Protein AF-A0A511V5K1-F1 (afdb_monomer)

Mean predicted aligned error: 7.11 Å

Solvent-accessible surface area (backbone atoms only — not comparable to full-atom values): 3980 Å² total; per-residue (Å²): 139,81,75,85,52,55,80,39,50,27,25,39,73,90,42,92,62,48,25,37,29,39,81,69,54,98,61,32,31,34,34,36,31,68,98,49,96,52,63,52,76,42,44,47,70,59,48,52,52,34,38,76,68,59,45,34,40,74,44,81,74,77,68,80,73,70,130

Radius of gyration: 11.87 Å; Cα contacts (8 Å, |Δi|>4): 103; chains: 1; bounding box: 26×33×29 Å

Foldseek 3Di:
DLPPQAQFWKDFPVGPFIWGWHDDDPFKIWTGTPPDPDTDIDGSVVVVVCDVVVRIDGDPPPPPPPD

Structure (mmCIF, N/CA/C/O backbone):
data_AF-A0A511V5K1-F1
#
_entry.id   AF-A0A511V5K1-F1
#
loop_
_atom_site.group_PDB
_atom_site.id
_atom_site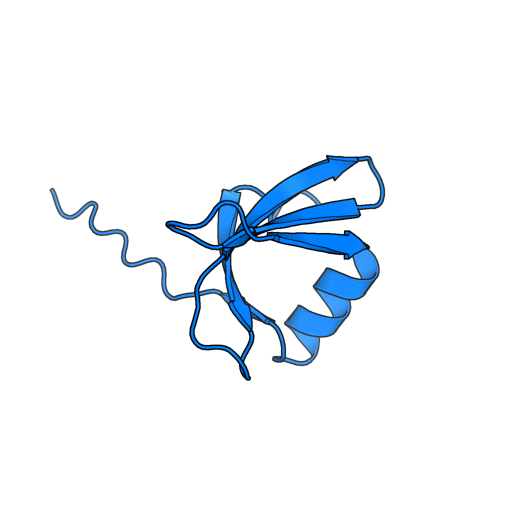.type_symbol
_atom_site.label_atom_id
_atom_site.label_alt_id
_atom_site.label_comp_id
_atom_site.label_asym_id
_atom_site.label_entity_id
_atom_site.label_seq_id
_atom_site.pdbx_PDB_ins_code
_atom_site.Cartn_x
_atom_site.Cartn_y
_atom_site.Cartn_z
_atom_site.occupancy
_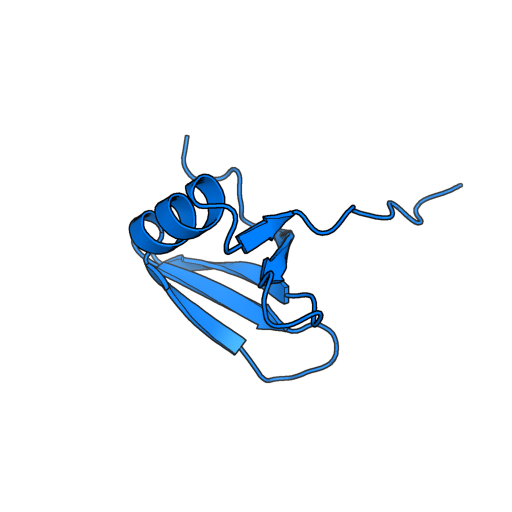atom_site.B_iso_or_equiv
_atom_site.auth_seq_id
_atom_site.auth_comp_id
_atom_site.auth_asym_id
_atom_site.auth_atom_id
_atom_site.pdbx_PDB_model_num
ATOM 1 N N . MET A 1 1 ? -3.607 7.106 14.246 1.00 45.78 1 MET A N 1
ATOM 2 C CA . MET A 1 1 ? -2.845 7.832 13.203 1.00 45.78 1 MET A CA 1
ATOM 3 C C . MET A 1 1 ? -2.856 7.030 11.892 1.00 45.78 1 MET A C 1
ATOM 5 O O . MET A 1 1 ? -1.846 6.447 11.539 1.00 45.78 1 MET A O 1
ATOM 9 N N . VAL A 1 2 ? -3.996 6.942 11.188 1.00 49.62 2 VAL A N 1
ATOM 10 C CA . VAL A 1 2 ? -4.172 6.064 9.995 1.00 49.62 2 VAL A CA 1
ATOM 11 C C . VAL A 1 2 ? -4.175 6.854 8.666 1.00 49.62 2 VAL A C 1
ATOM 13 O O . VAL A 1 2 ? -4.135 6.276 7.590 1.00 49.62 2 VAL A O 1
ATOM 16 N N . GLN A 1 3 ? -4.119 8.189 8.719 1.00 55.28 3 GLN A N 1
ATOM 17 C CA . GLN A 1 3 ? -4.138 9.065 7.534 1.00 55.28 3 GLN A CA 1
ATOM 18 C C . GLN A 1 3 ? -2.773 9.215 6.822 1.00 55.28 3 GLN A C 1
ATOM 20 O O . GLN A 1 3 ? -2.665 9.966 5.864 1.00 55.28 3 GLN A O 1
ATOM 25 N N . GLN A 1 4 ? -1.710 8.527 7.259 1.00 73.75 4 GLN A N 1
ATOM 26 C CA . GLN A 1 4 ? -0.347 8.775 6.753 1.00 73.75 4 GLN A CA 1
ATOM 27 C C . GLN A 1 4 ? -0.042 8.202 5.355 1.00 73.75 4 GLN A C 1
ATOM 29 O O . GLN A 1 4 ? 1.034 8.478 4.830 1.00 73.75 4 GLN A O 1
ATOM 34 N N . HIS A 1 5 ? -0.932 7.406 4.756 1.00 81.06 5 HIS A N 1
ATOM 35 C CA . HIS A 1 5 ? -0.678 6.744 3.466 1.00 81.06 5 HIS A CA 1
ATOM 36 C C . HIS A 1 5 ? -1.408 7.380 2.282 1.00 81.06 5 HIS A C 1
ATOM 38 O O . HIS A 1 5 ? -0.951 7.244 1.152 1.00 81.06 5 HIS A O 1
ATOM 44 N N . VAL A 1 6 ? -2.517 8.076 2.532 1.00 84.31 6 VAL A N 1
ATOM 45 C CA . VAL A 1 6 ? -3.363 8.649 1.479 1.00 84.31 6 VAL A CA 1
ATOM 46 C C . VAL A 1 6 ? -2.614 9.775 0.763 1.00 84.31 6 VAL A C 1
ATOM 48 O O . VAL A 1 6 ? -1.940 10.582 1.402 1.00 84.31 6 VAL A O 1
ATOM 51 N N . GLY A 1 7 ? -2.700 9.805 -0.565 1.00 82.94 7 GLY A N 1
ATOM 52 C CA . GLY A 1 7 ? -2.008 10.766 -1.425 1.00 82.94 7 GLY A CA 1
ATOM 53 C C . GLY A 1 7 ? -0.518 10.480 -1.629 1.00 82.94 7 GLY A C 1
ATOM 54 O O . GLY A 1 7 ? 0.148 11.230 -2.336 1.00 82.94 7 GLY A O 1
ATOM 55 N N . ARG A 1 8 ? 0.025 9.409 -1.034 1.00 87.38 8 ARG A N 1
ATOM 56 C CA . ARG A 1 8 ? 1.414 8.991 -1.258 1.00 87.38 8 ARG A CA 1
ATOM 57 C C . ARG A 1 8 ? 1.504 7.939 -2.356 1.00 87.38 8 ARG A C 1
ATOM 59 O O . ARG A 1 8 ? 0.601 7.118 -2.535 1.00 87.38 8 ARG A O 1
ATOM 66 N N . GLN A 1 9 ? 2.640 7.957 -3.041 1.00 89.69 9 GLN A N 1
ATOM 67 C CA . GLN A 1 9 ? 2.978 7.017 -4.097 1.00 89.69 9 GLN A CA 1
ATOM 68 C C . GLN A 1 9 ? 3.790 5.850 -3.533 1.00 89.69 9 GLN A C 1
ATOM 70 O O . GLN A 1 9 ? 4.741 6.014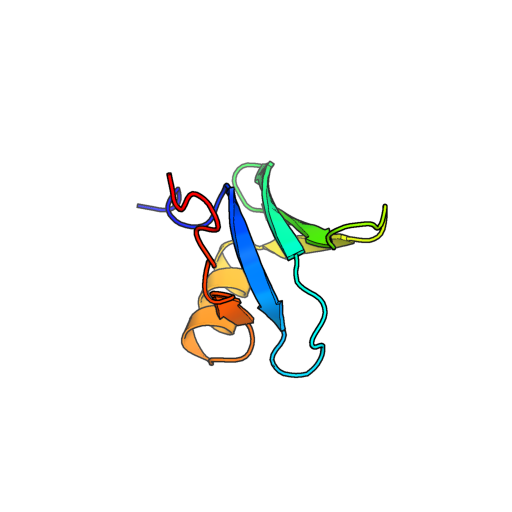 -2.763 1.00 89.69 9 GLN A O 1
ATOM 75 N N . TYR A 1 10 ? 3.404 4.653 -3.937 1.00 90.50 10 TYR A N 1
ATOM 76 C CA . TYR A 1 10 ? 4.013 3.396 -3.543 1.00 90.50 10 TYR A CA 1
ATOM 77 C C . TYR A 1 10 ? 4.288 2.553 -4.781 1.00 90.50 10 TYR A C 1
ATOM 79 O O . TYR A 1 10 ? 3.722 2.784 -5.843 1.00 90.50 10 TYR A O 1
ATOM 87 N N . HIS A 1 11 ? 5.126 1.539 -4.640 1.00 90.38 11 HIS A N 1
ATOM 88 C CA . HIS A 1 11 ? 5.212 0.457 -5.611 1.00 90.38 11 HIS A CA 1
ATOM 89 C C . HIS A 1 11 ? 5.311 -0.883 -4.886 1.00 90.38 11 HIS A C 1
ATOM 91 O O . HIS A 1 11 ? 5.717 -0.968 -3.720 1.00 90.38 11 HIS A O 1
ATOM 97 N N . LEU A 1 12 ? 4.908 -1.946 -5.574 1.00 88.25 12 LEU A N 1
ATOM 98 C CA . LEU A 1 12 ? 5.111 -3.305 -5.093 1.00 88.25 12 LEU A CA 1
ATOM 99 C C . LEU A 1 12 ? 6.556 -3.700 -5.398 1.00 88.25 12 LEU A C 1
ATOM 101 O O . LEU A 1 12 ? 7.057 -3.457 -6.486 1.00 88.25 12 LEU A O 1
ATOM 105 N N . THR A 1 13 ? 7.246 -4.384 -4.494 1.00 84.31 13 THR A N 1
ATOM 106 C CA . THR A 1 13 ? 8.633 -4.802 -4.779 1.00 84.31 13 THR A CA 1
ATOM 107 C C . THR A 1 13 ? 8.748 -5.781 -5.948 1.00 84.31 13 THR A C 1
ATOM 109 O O . THR A 1 13 ? 9.802 -5.872 -6.573 1.00 84.31 13 THR A O 1
ATOM 112 N N . ARG A 1 14 ? 7.664 -6.498 -6.273 1.00 81.06 14 ARG A N 1
ATOM 113 C CA . ARG A 1 14 ? 7.585 -7.389 -7.442 1.00 81.06 14 ARG A CA 1
ATOM 114 C C . ARG A 1 14 ? 7.153 -6.681 -8.727 1.00 81.06 14 ARG A C 1
ATOM 116 O O . ARG A 1 14 ? 7.529 -7.134 -9.802 1.00 81.06 14 ARG A O 1
ATOM 123 N N . GLU A 1 15 ? 6.402 -5.587 -8.627 1.00 75.25 15 GLU A N 1
ATOM 124 C CA . GLU A 1 15 ? 5.935 -4.802 -9.773 1.00 75.25 15 GLU A CA 1
ATOM 125 C C . GLU A 1 15 ? 6.492 -3.386 -9.676 1.00 75.25 15 GLU A C 1
ATOM 127 O O . GLU A 1 15 ? 6.073 -2.591 -8.842 1.00 75.25 15 GLU A O 1
ATOM 132 N N . LYS A 1 16 ? 7.391 -3.025 -10.593 1.00 73.06 16 LYS A N 1
ATOM 133 C CA . LYS A 1 16 ? 7.990 -1.681 -10.643 1.00 73.06 16 LYS A CA 1
ATOM 134 C C . LYS A 1 16 ? 7.005 -0.562 -11.030 1.00 73.06 16 LYS A C 1
ATOM 136 O O . LYS A 1 16 ? 7.444 0.558 -11.269 1.00 73.06 16 LYS A O 1
ATOM 141 N N . LYS A 1 17 ? 5.701 -0.842 -11.139 1.00 85.19 17 LYS A N 1
ATOM 142 C CA . LYS A 1 17 ? 4.689 0.149 -11.518 1.00 85.19 17 LYS A CA 1
ATOM 143 C C . LYS A 1 17 ? 4.244 0.922 -10.269 1.00 85.19 17 LYS A C 1
ATOM 145 O O . LYS A 1 17 ? 3.758 0.293 -9.324 1.00 85.19 17 LYS A O 1
ATOM 150 N N . PRO A 1 18 ? 4.407 2.253 -10.237 1.00 90.31 18 PRO A N 1
ATOM 151 C CA . PRO A 1 18 ? 3.947 3.052 -9.117 1.00 90.31 18 PRO A CA 1
ATOM 152 C C . PRO A 1 18 ? 2.419 3.146 -9.081 1.00 90.31 18 PRO A C 1
ATOM 154 O O . PRO A 1 18 ? 1.744 3.116 -10.114 1.00 90.31 18 PRO A O 1
ATOM 157 N N . PHE A 1 19 ? 1.882 3.278 -7.875 1.00 91.88 19 PHE A N 1
ATOM 158 C CA . PHE A 1 19 ? 0.471 3.505 -7.611 1.00 91.88 19 PHE A CA 1
ATOM 159 C C . PHE A 1 19 ? 0.273 4.514 -6.481 1.00 91.88 19 PHE A C 1
ATOM 161 O O . PHE A 1 19 ? 1.064 4.589 -5.538 1.00 91.88 19 PHE A O 1
ATOM 168 N N . THR A 1 20 ? -0.820 5.261 -6.559 1.00 92.12 20 THR A N 1
ATOM 169 C CA . THR A 1 20 ? -1.244 6.224 -5.544 1.00 92.12 20 THR A CA 1
ATOM 170 C C . THR A 1 20 ? -2.289 5.589 -4.645 1.00 92.12 20 THR A C 1
ATOM 172 O O . THR A 1 20 ? -3.171 4.862 -5.108 1.00 92.12 20 THR A O 1
ATOM 175 N N . VAL A 1 21 ? -2.182 5.848 -3.345 1.00 91.69 21 VAL A N 1
ATOM 176 C CA . VAL A 1 21 ? -3.143 5.369 -2.350 1.00 91.69 21 VAL A CA 1
ATOM 177 C C . VAL A 1 21 ? -4.205 6.437 -2.106 1.00 91.69 21 VAL A C 1
ATOM 179 O O . VAL A 1 21 ? -3.896 7.549 -1.690 1.00 91.69 21 VAL A O 1
ATOM 182 N N . GLU A 1 22 ? -5.462 6.081 -2.316 1.00 90.25 22 GLU A N 1
ATOM 183 C CA . GLU A 1 22 ? -6.645 6.896 -2.063 1.00 90.25 22 GLU A CA 1
ATOM 184 C C . GLU A 1 22 ? -7.463 6.285 -0.913 1.00 90.25 22 GLU A C 1
ATOM 186 O O . GLU A 1 22 ? -7.484 5.065 -0.701 1.00 90.25 22 GLU A O 1
ATOM 191 N N . GLU A 1 23 ? -8.138 7.132 -0.135 1.00 88.81 23 GLU A N 1
ATOM 192 C CA . GLU A 1 23 ? -9.094 6.652 0.861 1.00 88.81 23 GLU A CA 1
ATOM 193 C C . GLU A 1 23 ? -10.390 6.240 0.162 1.00 88.81 23 GLU A C 1
ATOM 195 O O . GLU A 1 23 ? -11.000 7.042 -0.539 1.00 88.81 23 GLU A O 1
ATOM 200 N N . MET A 1 24 ? -10.796 4.982 0.348 1.00 87.12 24 MET A N 1
ATOM 201 C CA . MET A 1 24 ? -12.054 4.469 -0.195 1.00 87.12 24 MET A CA 1
ATOM 202 C C . MET A 1 24 ? -13.134 4.420 0.883 1.00 87.12 24 MET A C 1
ATOM 204 O O . MET A 1 24 ? -14.224 4.942 0.691 1.00 87.12 24 MET A O 1
ATOM 208 N N . ASP A 1 25 ? -12.821 3.795 2.020 1.00 88.75 25 ASP A N 1
ATOM 209 C CA . ASP A 1 25 ? -13.730 3.682 3.161 1.00 88.75 25 ASP A CA 1
ATOM 210 C C . ASP A 1 25 ? -12.928 3.622 4.476 1.00 88.75 25 ASP A C 1
ATOM 212 O O . ASP A 1 25 ? -11.695 3.723 4.498 1.00 88.75 25 ASP A O 1
ATOM 216 N N . ARG A 1 26 ? -13.600 3.422 5.611 1.00 86.06 26 ARG A N 1
ATOM 217 C CA . ARG A 1 26 ? -12.980 3.307 6.929 1.00 86.06 26 ARG A CA 1
ATOM 218 C C . ARG A 1 26 ? -11.973 2.159 7.005 1.00 86.06 26 ARG A C 1
ATOM 220 O O . ARG A 1 26 ? -10.957 2.323 7.679 1.00 86.06 26 ARG A O 1
ATOM 227 N N . LEU A 1 27 ? -12.228 1.044 6.318 1.00 90.44 27 LEU A N 1
ATOM 228 C CA . LEU A 1 27 ? -11.409 -0.177 6.392 1.00 90.44 27 LEU A CA 1
ATOM 229 C C . LEU A 1 27 ? -10.509 -0.421 5.178 1.00 90.44 27 LEU A C 1
ATOM 231 O O . LEU A 1 27 ? -9.587 -1.228 5.276 1.00 90.44 27 LEU A O 1
ATOM 235 N N . PHE A 1 28 ? -10.726 0.282 4.066 1.00 91.12 28 PHE A N 1
ATOM 236 C CA . PHE A 1 28 ? -10.067 -0.015 2.793 1.00 91.12 28 PHE A CA 1
ATOM 237 C C . PHE A 1 28 ? -9.344 1.196 2.202 1.00 91.12 28 PHE A C 1
ATOM 239 O O . PHE A 1 28 ? -9.796 2.338 2.319 1.00 91.12 28 PHE A O 1
ATOM 246 N N . PHE A 1 29 ? -8.228 0.914 1.539 1.00 93.25 29 PHE A N 1
ATOM 247 C CA . PHE A 1 29 ? -7.552 1.812 0.615 1.00 93.25 29 PHE A CA 1
ATOM 248 C C . PHE A 1 29 ? -7.856 1.394 -0.825 1.00 93.25 29 PHE A C 1
ATOM 250 O O . PHE A 1 29 ? -7.889 0.199 -1.134 1.00 93.25 29 PHE A O 1
ATOM 257 N N . ALA A 1 30 ? -8.022 2.379 -1.702 1.00 93.06 30 ALA A N 1
ATOM 258 C CA . ALA A 1 30 ? -7.980 2.178 -3.143 1.00 93.06 30 ALA A CA 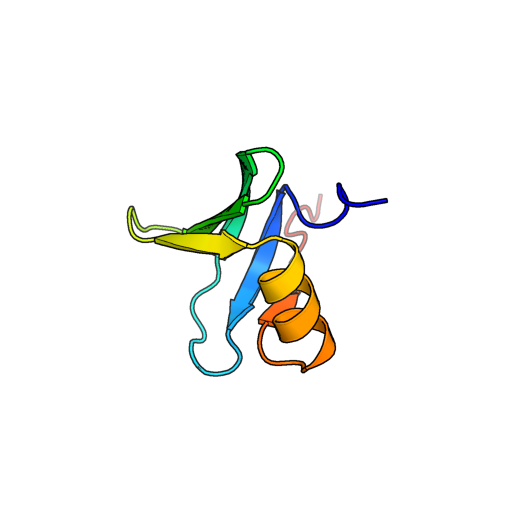1
ATOM 259 C C . ALA A 1 30 ? -6.574 2.528 -3.643 1.00 93.06 30 ALA A C 1
ATOM 261 O O . ALA A 1 30 ? -6.055 3.600 -3.356 1.00 93.06 30 ALA A O 1
ATOM 262 N N . CYS A 1 31 ? -5.937 1.623 -4.372 1.00 92.31 31 CYS A N 1
ATOM 263 C CA . CYS A 1 31 ? -4.616 1.821 -4.951 1.00 92.31 31 CYS A CA 1
ATOM 264 C C . CYS A 1 31 ? -4.761 1.921 -6.468 1.00 92.31 31 CYS A C 1
ATOM 266 O O . CYS A 1 31 ? -5.118 0.932 -7.106 1.00 92.31 31 CYS A O 1
ATOM 268 N N . ARG A 1 32 ? -4.498 3.093 -7.052 1.00 92.25 32 ARG A N 1
ATOM 269 C CA . ARG A 1 32 ? -4.593 3.316 -8.504 1.00 92.25 32 ARG A CA 1
ATOM 270 C C . ARG A 1 32 ? -3.204 3.444 -9.107 1.00 92.25 32 ARG A C 1
ATOM 272 O O . ARG A 1 32 ? -2.419 4.269 -8.646 1.00 92.25 32 ARG A O 1
ATOM 279 N N . TYR A 1 33 ? -2.899 2.647 -10.127 1.00 90.00 33 TYR A N 1
ATOM 280 C CA . TYR A 1 33 ? -1.617 2.755 -10.819 1.00 90.00 33 TYR A CA 1
ATOM 281 C C . TYR A 1 33 ? -1.537 4.057 -11.616 1.00 90.00 33 TYR A C 1
ATOM 283 O O . TYR A 1 33 ? -2.512 4.480 -12.236 1.00 90.00 33 TYR A O 1
ATOM 291 N N . GLU A 1 34 ? -0.365 4.685 -11.642 1.00 84.31 34 GLU A N 1
ATOM 292 C CA . GLU A 1 34 ? -0.187 5.902 -12.432 1.00 84.31 34 GLU A CA 1
ATOM 293 C C . GLU A 1 34 ? -0.299 5.617 -13.934 1.00 84.31 34 GLU A C 1
ATOM 295 O O . GLU A 1 34 ? 0.166 4.588 -14.434 1.00 84.31 34 GLU A O 1
ATOM 300 N N . GLY A 1 35 ? -0.954 6.533 -14.653 1.00 82.75 35 GLY A N 1
ATOM 301 C CA . GLY A 1 35 ? -1.162 6.426 -16.098 1.00 82.75 35 GLY A CA 1
ATOM 302 C C . GLY A 1 35 ? -2.068 5.268 -16.535 1.00 82.75 35 GLY A C 1
ATOM 303 O O . GLY A 1 35 ? -2.108 4.960 -17.723 1.00 82.75 35 GLY A O 1
ATOM 304 N N . SER A 1 36 ? -2.784 4.615 -15.611 1.00 80.12 36 SER A N 1
ATOM 305 C CA . SER A 1 36 ? -3.738 3.546 -15.924 1.00 80.12 36 SER A CA 1
ATOM 306 C C . SER A 1 36 ? -5.033 3.698 -15.124 1.00 80.12 36 SER A C 1
ATOM 308 O O . SER A 1 36 ? -5.040 4.205 -14.006 1.00 80.12 36 SER A O 1
ATOM 310 N N . ASN A 1 37 ? -6.135 3.205 -15.691 1.00 83.69 37 ASN A N 1
ATOM 311 C CA . ASN A 1 37 ? -7.389 3.007 -14.954 1.00 83.69 37 ASN A CA 1
ATOM 312 C C . ASN A 1 37 ? -7.370 1.721 -14.113 1.00 83.69 37 ASN A C 1
ATOM 314 O O . ASN A 1 37 ? -8.332 1.420 -13.410 1.00 83.69 37 ASN A O 1
ATOM 318 N N . GLU A 1 38 ? -6.286 0.950 -14.191 1.00 87.19 38 GLU A N 1
ATOM 319 C CA . GLU A 1 38 ? -6.078 -0.220 -13.355 1.00 87.19 38 GLU A CA 1
ATOM 320 C C . GLU A 1 38 ? -5.749 0.184 -11.919 1.00 87.19 38 GLU A C 1
ATOM 322 O O . GLU A 1 38 ? -4.990 1.118 -11.643 1.00 87.19 38 GLU A O 1
ATOM 327 N N . GLY A 1 39 ? -6.280 -0.591 -10.988 1.00 89.94 39 GLY A N 1
ATOM 328 C CA . GLY A 1 39 ? -6.020 -0.441 -9.573 1.00 89.94 39 GLY A CA 1
ATOM 329 C C . GLY A 1 39 ? -6.507 -1.658 -8.809 1.00 89.94 39 GLY A C 1
ATOM 330 O O . GLY A 1 39 ? -7.109 -2.571 -9.374 1.00 89.94 39 GLY A O 1
ATOM 331 N N . PHE A 1 40 ? -6.246 -1.665 -7.513 1.00 91.94 40 PHE A N 1
ATOM 332 C CA . PHE A 1 40 ? -6.707 -2.705 -6.608 1.00 91.94 40 PHE A CA 1
ATOM 333 C C . PHE A 1 40 ? -7.180 -2.091 -5.296 1.00 91.94 40 PHE A C 1
ATOM 335 O O . PHE A 1 40 ? -6.793 -0.986 -4.923 1.00 91.94 40 PHE A O 1
ATOM 342 N N . VAL A 1 41 ? -8.030 -2.825 -4.587 1.00 93.00 41 VAL A N 1
ATOM 343 C CA . VAL A 1 41 ? -8.505 -2.446 -3.256 1.00 93.00 41 VAL A CA 1
ATOM 344 C C . VAL A 1 41 ? -7.828 -3.349 -2.239 1.00 93.00 41 VAL A C 1
ATOM 346 O O . VAL A 1 41 ? -7.693 -4.554 -2.454 1.00 93.00 41 VAL A O 1
ATOM 349 N N . ILE A 1 42 ? -7.386 -2.767 -1.131 1.00 93.31 42 ILE A N 1
ATOM 350 C CA . ILE A 1 42 ? -6.708 -3.494 -0.062 1.00 93.31 42 ILE A CA 1
ATOM 351 C C . ILE A 1 42 ? -7.154 -2.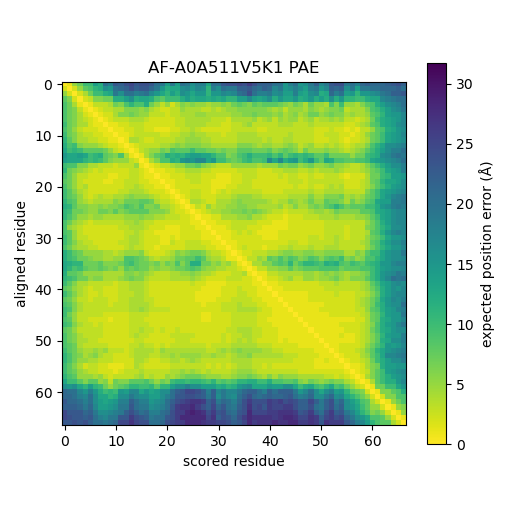964 1.296 1.00 93.31 42 ILE A C 1
ATOM 353 O O . ILE A 1 42 ? -7.319 -1.761 1.493 1.00 93.31 42 ILE A O 1
ATOM 357 N N . GLU A 1 43 ? -7.358 -3.864 2.255 1.00 94.25 43 GLU A N 1
ATOM 358 C CA . GLU A 1 43 ? -7.642 -3.476 3.637 1.00 94.25 43 GLU A CA 1
ATOM 359 C C . GLU A 1 43 ? -6.491 -2.649 4.211 1.00 94.25 43 GLU A C 1
ATOM 361 O O . GLU A 1 43 ? -5.321 -2.978 4.004 1.00 94.25 43 GLU A O 1
ATOM 366 N N . LYS A 1 44 ? -6.805 -1.611 4.992 1.00 92.81 44 LYS A N 1
ATOM 367 C CA . LYS A 1 44 ? -5.797 -0.733 5.601 1.00 92.81 44 LYS A CA 1
ATOM 368 C C . LYS A 1 44 ? -4.800 -1.538 6.436 1.00 92.81 44 LYS A C 1
ATOM 370 O O . LYS A 1 44 ? -3.593 -1.368 6.289 1.00 92.81 44 LYS A O 1
ATOM 375 N N . ASP A 1 45 ? -5.286 -2.477 7.246 1.00 92.00 45 ASP A N 1
ATOM 376 C CA . ASP A 1 45 ? -4.436 -3.354 8.059 1.00 92.00 45 ASP A CA 1
ATOM 377 C C . ASP A 1 45 ? -3.532 -4.261 7.203 1.00 92.00 45 ASP A C 1
ATOM 379 O O . ASP A 1 45 ? -2.328 -4.382 7.455 1.00 92.00 45 ASP A O 1
ATOM 383 N N . ALA A 1 46 ? -4.084 -4.858 6.143 1.00 92.06 46 ALA A N 1
ATOM 384 C CA . ALA A 1 46 ? -3.304 -5.658 5.208 1.00 92.06 46 ALA A CA 1
ATOM 385 C C . ALA A 1 46 ? -2.231 -4.803 4.520 1.00 92.06 46 ALA A C 1
ATOM 387 O O . ALA A 1 46 ? -1.077 -5.224 4.452 1.00 92.06 46 ALA A O 1
ATOM 388 N N . PHE A 1 47 ? -2.574 -3.589 4.084 1.00 92.31 47 PHE A N 1
ATOM 389 C CA . PHE A 1 47 ? -1.641 -2.636 3.490 1.00 92.31 47 PHE A CA 1
ATOM 390 C C . PHE A 1 47 ? -0.481 -2.320 4.439 1.00 92.31 47 PHE A C 1
ATOM 392 O O . PHE A 1 47 ? 0.679 -2.498 4.066 1.00 92.31 47 PHE A O 1
ATOM 399 N N . HIS A 1 48 ? -0.772 -1.962 5.694 1.00 90.62 48 HIS A N 1
ATOM 400 C CA . HIS A 1 48 ? 0.251 -1.720 6.715 1.00 90.62 48 HIS A CA 1
ATOM 401 C C . HIS A 1 48 ? 1.174 -2.930 6.907 1.00 90.62 48 HIS A C 1
ATOM 403 O O . HIS A 1 48 ? 2.396 -2.772 6.953 1.00 90.62 48 HIS A O 1
ATOM 409 N N . ARG A 1 49 ? 0.621 -4.150 6.947 1.00 92.56 49 ARG A N 1
ATOM 410 C CA . ARG A 1 49 ? 1.418 -5.384 7.037 1.00 92.56 49 ARG A CA 1
ATOM 411 C C . ARG A 1 49 ? 2.311 -5.594 5.814 1.00 92.56 49 ARG A C 1
ATOM 413 O O . ARG A 1 49 ? 3.447 -6.035 5.974 1.00 92.56 49 ARG A O 1
ATOM 420 N N . GLN A 1 50 ? 1.838 -5.300 4.601 1.00 91.44 50 GLN A N 1
ATOM 421 C CA . GLN A 1 50 ? 2.663 -5.407 3.390 1.00 91.44 50 GLN A CA 1
ATOM 422 C C . GLN A 1 50 ? 3.778 -4.351 3.369 1.00 91.44 50 GLN A C 1
ATOM 424 O O . GLN A 1 50 ? 4.892 -4.672 2.955 1.00 91.44 50 GLN A O 1
ATOM 429 N N . VAL A 1 51 ? 3.507 -3.135 3.860 1.00 90.06 51 VAL A N 1
ATOM 430 C CA . VAL A 1 51 ? 4.512 -2.069 4.011 1.00 90.06 51 VAL A CA 1
ATOM 431 C C . VAL A 1 51 ? 5.587 -2.468 5.021 1.00 90.06 51 VAL A C 1
ATOM 433 O O . VAL A 1 51 ? 6.771 -2.448 4.700 1.00 90.06 51 VAL A O 1
ATOM 436 N N . GLN A 1 52 ? 5.197 -2.919 6.216 1.00 89.44 52 GLN A N 1
ATOM 437 C CA . GLN A 1 52 ? 6.141 -3.374 7.247 1.00 89.44 52 GLN A CA 1
ATOM 438 C C . GLN A 1 52 ? 6.986 -4.570 6.793 1.00 89.44 52 GLN A C 1
ATOM 440 O O . GLN A 1 52 ? 8.150 -4.688 7.161 1.00 89.44 52 GLN A O 1
ATOM 445 N N . ARG A 1 53 ? 6.411 -5.456 5.973 1.00 90.12 53 ARG A N 1
ATOM 446 C CA . ARG A 1 53 ? 7.118 -6.599 5.375 1.00 90.12 53 ARG A CA 1
ATOM 447 C C . ARG A 1 53 ? 8.001 -6.218 4.182 1.00 90.12 53 ARG A C 1
ATOM 449 O O . ARG A 1 53 ? 8.600 -7.114 3.592 1.00 90.12 53 ARG A O 1
ATOM 456 N N . GLY A 1 54 ? 8.041 -4.944 3.784 1.00 88.75 54 GLY A N 1
ATOM 457 C CA . GLY A 1 54 ? 8.817 -4.469 2.635 1.00 88.75 54 GLY A CA 1
ATOM 458 C C . GLY A 1 54 ? 8.311 -4.992 1.289 1.00 88.75 54 GLY A C 1
ATOM 459 O O . GLY A 1 54 ? 9.066 -5.058 0.327 1.00 88.75 54 GLY A O 1
ATOM 460 N N . ARG A 1 55 ? 7.046 -5.421 1.205 1.00 89.19 55 ARG A N 1
ATOM 461 C CA . ARG A 1 55 ? 6.415 -5.846 -0.057 1.00 89.19 55 ARG A CA 1
ATOM 462 C C . ARG A 1 55 ? 5.793 -4.676 -0.806 1.00 89.19 55 ARG A C 1
ATOM 464 O O . ARG A 1 55 ? 5.764 -4.688 -2.031 1.00 89.19 55 ARG A O 1
ATOM 471 N N . ILE A 1 56 ? 5.327 -3.682 -0.059 1.00 91.56 56 ILE A N 1
ATOM 472 C CA . ILE A 1 56 ? 4.968 -2.360 -0.559 1.00 91.56 56 ILE A CA 1
ATOM 473 C C . ILE A 1 56 ? 6.008 -1.395 -0.013 1.00 91.56 56 ILE A C 1
ATOM 475 O O . ILE A 1 56 ? 6.270 -1.380 1.188 1.00 91.56 56 ILE A O 1
ATOM 479 N N . VAL A 1 57 ? 6.598 -0.589 -0.879 1.00 89.81 57 VAL A N 1
ATOM 480 C CA . VAL A 1 57 ? 7.593 0.406 -0.486 1.00 89.81 57 VAL A CA 1
ATOM 481 C C . VAL A 1 57 ? 7.170 1.766 -1.006 1.00 89.81 57 VAL A C 1
ATOM 483 O O . VAL A 1 57 ? 6.504 1.873 -2.036 1.00 89.81 57 VAL A O 1
ATOM 486 N N . ILE A 1 58 ? 7.507 2.807 -0.247 1.00 86.81 58 ILE A N 1
ATOM 487 C CA . ILE A 1 58 ? 7.315 4.187 -0.690 1.00 86.81 58 ILE A CA 1
ATOM 488 C C . ILE A 1 58 ? 8.167 4.352 -1.945 1.00 86.81 58 ILE A C 1
ATOM 490 O O . ILE A 1 58 ? 9.379 4.126 -1.897 1.00 86.81 58 ILE A O 1
ATOM 494 N N . SER A 1 59 ? 7.535 4.705 -3.067 1.00 77.38 59 SER A N 1
ATOM 495 C CA . SER A 1 59 ? 8.311 5.179 -4.208 1.00 77.38 59 SER A CA 1
ATOM 496 C C . SER A 1 59 ? 9.054 6.416 -3.736 1.00 77.38 59 SER A C 1
ATOM 498 O O . SER A 1 59 ? 8.423 7.241 -3.069 1.00 77.38 59 SER A O 1
ATOM 500 N N . PRO A 1 60 ? 10.362 6.561 -4.021 1.00 66.50 60 PRO A N 1
ATOM 501 C CA . PRO A 1 60 ? 11.005 7.841 -3.811 1.00 66.50 60 PRO A CA 1
ATOM 502 C C . PRO A 1 60 ? 10.131 8.852 -4.538 1.00 66.50 60 PRO A C 1
ATOM 504 O O . PRO A 1 60 ? 9.934 8.768 -5.748 1.00 66.50 60 PRO A O 1
ATOM 507 N N . PHE A 1 61 ? 9.510 9.726 -3.754 1.00 51.19 61 PHE A N 1
ATOM 508 C CA . PHE A 1 61 ? 8.889 10.908 -4.284 1.00 51.19 61 PHE A CA 1
ATOM 509 C C . PHE A 1 61 ? 10.089 11.668 -4.835 1.00 51.19 61 PHE A C 1
ATOM 511 O O . PHE A 1 61 ? 10.796 12.348 -4.090 1.00 51.19 61 PHE A O 1
ATOM 518 N N . GLU A 1 62 ? 10.386 11.507 -6.124 1.00 46.03 62 GLU A N 1
ATOM 519 C CA . GLU A 1 62 ? 10.888 12.656 -6.846 1.00 46.03 62 GLU A CA 1
ATOM 520 C C . GLU A 1 62 ? 9.764 13.678 -6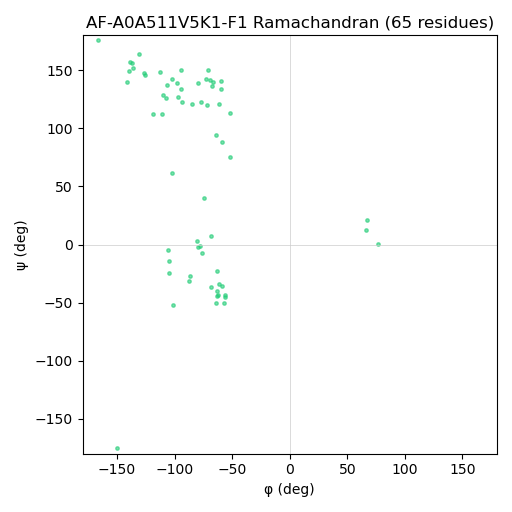.692 1.00 46.03 62 GLU A C 1
ATOM 522 O O . GLU A 1 62 ? 8.833 13.754 -7.488 1.00 46.03 62 GLU A O 1
ATOM 527 N N . SER A 1 63 ? 9.840 14.452 -5.604 1.00 43.09 63 SER A N 1
ATOM 528 C CA . SER A 1 63 ? 9.499 15.860 -5.629 1.00 43.09 63 SER A CA 1
ATOM 529 C C . SER A 1 63 ? 10.314 16.441 -6.782 1.00 43.09 63 SER A C 1
ATOM 531 O O . SER A 1 63 ? 11.293 17.145 -6.575 1.00 43.09 63 SER A O 1
ATOM 533 N N . ALA A 1 64 ? 9.893 16.179 -8.015 1.00 45.03 64 ALA A N 1
ATOM 534 C CA . ALA A 1 64 ? 10.155 17.017 -9.164 1.00 45.03 64 ALA A CA 1
ATOM 535 C C . ALA A 1 64 ? 9.251 18.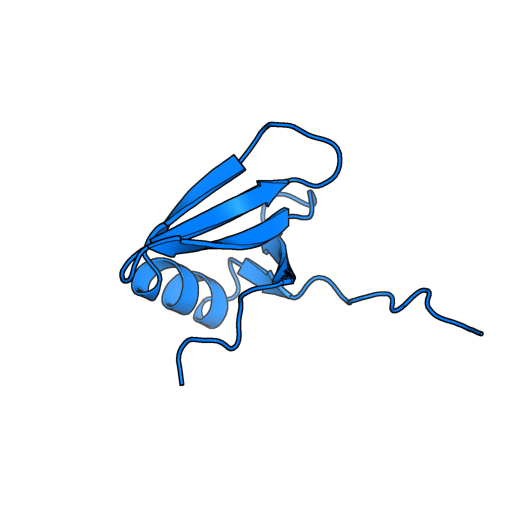263 -9.076 1.00 45.03 64 ALA A C 1
ATOM 537 O O . ALA A 1 64 ? 8.697 18.728 -10.060 1.00 45.03 64 ALA A O 1
ATOM 538 N N . LEU A 1 65 ? 9.107 18.801 -7.862 1.00 44.25 65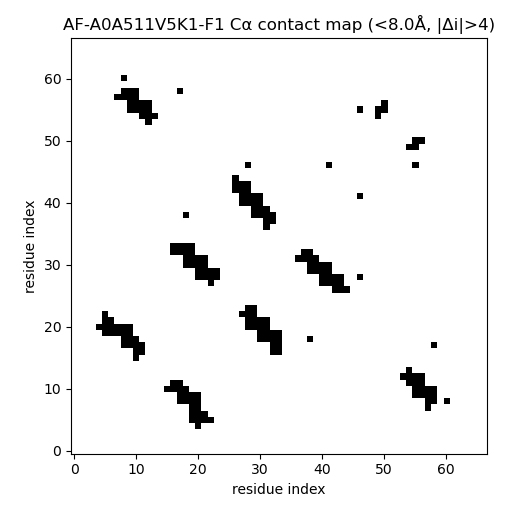 LEU A N 1
ATOM 539 C CA . LEU A 1 65 ? 8.978 20.223 -7.602 1.00 44.25 65 LEU A CA 1
ATOM 540 C C . LEU A 1 65 ? 10.350 20.686 -7.104 1.00 44.25 65 LEU A C 1
ATOM 542 O O . LEU A 1 65 ? 10.547 21.108 -5.966 1.00 44.25 65 LEU A O 1
ATOM 546 N N . ALA A 1 66 ? 11.331 20.519 -7.988 1.00 40.06 66 ALA A N 1
ATOM 547 C CA . ALA A 1 66 ? 12.385 21.495 -8.107 1.00 40.06 66 ALA A CA 1
ATOM 548 C C . ALA A 1 66 ? 11.761 22.736 -8.766 1.00 40.06 66 ALA A C 1
ATOM 550 O O . ALA A 1 66 ? 11.295 22.636 -9.898 1.00 40.06 66 ALA A O 1
ATOM 551 N N . MET A 1 67 ? 11.830 23.854 -8.034 1.00 39.50 67 MET A N 1
ATOM 552 C CA . MET A 1 67 ? 11.634 25.253 -8.458 1.00 39.50 67 MET A CA 1
ATOM 553 C C . MET A 1 67 ? 10.200 25.749 -8.664 1.00 39.50 67 MET A C 1
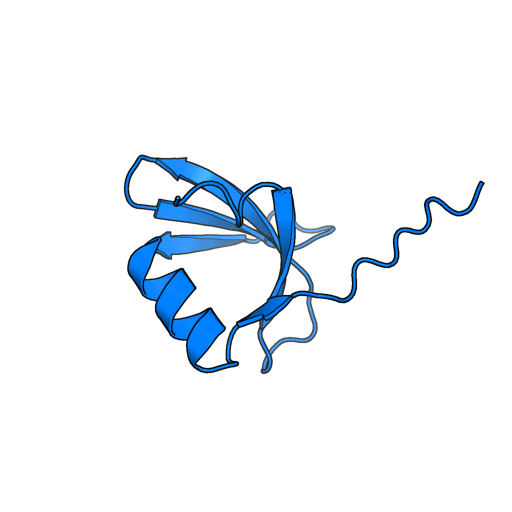ATOM 555 O O . MET A 1 67 ? 9.494 25.270 -9.572 1.00 39.50 67 MET A O 1
#

Secondary structure (DSSP, 8-state):
--TTSTT-EEEESS---EEEEEE-SSSEEEEEETTSS-EEEEEHHHHHHHHHTTSEEE---------

Organism: NCBI:txid267746

Nearest PDB structures (foldseek):
  8ui0-assembly1_Z  TM=6.421E-01  e=2.879E-02  Homo sapiens
  8uhd-assembly1_Z  TM=6.451E-01  e=4.141E-02  Homo sapiens
  8p4c-assembly1_Z  TM=6.648E-01  e=5.605E-02  Homo sapiens
  8uis-assembly1_Z  TM=6.381E-01  e=5.605E-02  Homo sapiens
  6gml-assembly1_Z  TM=6.435E-01  e=9.098E-02  Homo sapiens

pLDDT: mean 81.5, std 15.89, range [39.5, 94.25]

Sequence (67 aa):
MVQQHVGRQYHLTREKKPFTVEEMDRLFFACRYEGSNEGFVIEKDAFHRQVQRGRIVISPFESALAM